Protein AF-A0A161MKL7-F1 (afdb_monomer_lite)

Foldseek 3Di:
DVVVVVVVVVVVVVVVVVVCVVCCPPVVVVVVVVVVPDDPVVVVVVVVVVVVVVVVPDDDPPPPPPPVPPPPVDDPVRVVVVCVVVVVDDDDDDDDPPDDDVVVVVVVVVVVVVVPPPPDD

pLDDT: mean 73.62, std 13.86, range [42.75, 95.56]

Organism: Triatoma infestans (NCBI:txid30076)

Radius of gyration: 34.05 Å; chains: 1; bounding box: 93×32×64 Å

Sequence (121 aa):
HYKAVCRAFVAEALELSTFLEKVGTRQITKVEDDLKTLNFNDWARLWVQVIRELRRGVQLKKVCYTRKPIEYELTPYEILMDDIRSRRYKLNKVMVDGRIPHKLKKMLMQSFWNSSDPGRH

Secondary structure (DSSP, 8-state):
-HHHHHHHHHHHHHHHHHHHHHHIIIIIHHHHHHHHH--HHHHHHHHHHHHHHHHH----------------SS-HHHHHHHHHHTT--------SSSPPPHHHHHHHHHHHHHHH-----

InterPro domains:
  IPR029901 Protein Spire [PTHR21345] (1-106)

Structure (mmCIF, N/CA/C/O backbone):
data_AF-A0A161MKL7-F1
#
_entry.id   AF-A0A161MKL7-F1
#
loop_
_atom_site.group_PDB
_atom_site.id
_atom_site.type_symbol
_atom_site.label_atom_id
_atom_site.label_alt_id
_atom_site.label_comp_id
_atom_site.label_asym_id
_atom_site.label_entity_id
_atom_site.label_seq_id
_atom_site.pdbx_PDB_ins_code
_atom_site.Cartn_x
_atom_site.Cartn_y
_atom_site.Cartn_z
_atom_site.occupancy
_atom_site.B_iso_or_equiv
_atom_site.auth_seq_id
_atom_site.auth_comp_id
_atom_site.auth_asym_id
_atom_site.auth_atom_id
_atom_site.pdbx_PDB_model_num
ATOM 1 N N . HIS A 1 1 ? 14.008 6.886 -15.944 1.00 66.44 1 HIS A N 1
ATOM 2 C CA . HIS A 1 1 ? 12.686 6.283 -15.682 1.00 66.44 1 HIS A CA 1
ATOM 3 C C . HIS A 1 1 ? 12.703 5.371 -14.449 1.00 66.44 1 HIS A C 1
ATOM 5 O O . HIS A 1 1 ? 12.138 5.764 -13.440 1.00 66.44 1 HIS A O 1
ATOM 11 N N . TYR A 1 2 ? 13.444 4.253 -14.454 1.00 77.69 2 TYR A N 1
ATOM 12 C CA . TYR A 1 2 ? 13.552 3.316 -13.315 1.00 77.69 2 TYR A CA 1
ATOM 13 C C . TYR A 1 2 ? 13.802 3.989 -11.949 1.00 77.69 2 TYR A C 1
ATOM 15 O O . TYR A 1 2 ? 13.037 3.812 -11.010 1.00 77.69 2 TYR A O 1
ATOM 23 N N . LYS A 1 3 ? 14.798 4.882 -1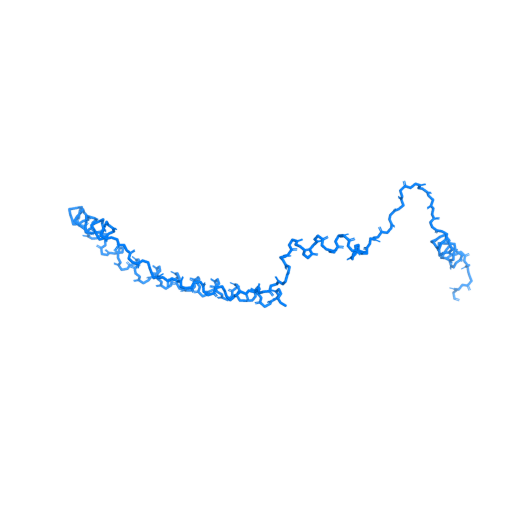1.864 1.00 75.50 3 LYS A N 1
ATOM 24 C CA . LYS A 1 3 ? 15.117 5.632 -10.632 1.00 75.50 3 LYS A CA 1
ATOM 25 C C . LYS A 1 3 ? 13.961 6.505 -10.113 1.00 75.50 3 LYS A C 1
ATOM 27 O O . LYS A 1 3 ? 13.877 6.746 -8.915 1.00 75.50 3 LYS A O 1
ATOM 32 N N . ALA A 1 4 ? 13.101 7.011 -10.998 1.00 75.38 4 ALA A N 1
ATOM 33 C CA . ALA A 1 4 ? 11.931 7.800 -10.611 1.00 75.38 4 ALA A CA 1
ATOM 34 C C . ALA A 1 4 ? 10.819 6.897 -10.059 1.00 75.38 4 ALA A C 1
ATOM 36 O O . ALA A 1 4 ? 10.237 7.222 -9.032 1.00 75.38 4 ALA A O 1
ATOM 37 N N . VAL A 1 5 ? 10.610 5.732 -10.680 1.00 89.06 5 VAL A N 1
ATOM 38 C CA . VAL A 1 5 ? 9.664 4.708 -10.210 1.00 89.06 5 VAL A CA 1
ATOM 39 C C . VAL A 1 5 ? 10.067 4.184 -8.831 1.00 89.06 5 VAL A C 1
ATOM 41 O O . VAL A 1 5 ? 9.240 4.168 -7.929 1.00 89.06 5 VAL A O 1
ATOM 44 N N . CYS A 1 6 ? 11.345 3.849 -8.617 1.00 89.50 6 CYS A N 1
ATOM 45 C CA . CYS A 1 6 ? 11.822 3.405 -7.303 1.00 89.50 6 CYS A CA 1
ATOM 46 C C . CYS A 1 6 ? 11.634 4.478 -6.221 1.00 89.50 6 CYS A C 1
ATOM 48 O O . CYS A 1 6 ? 11.289 4.153 -5.092 1.00 89.50 6 CYS A O 1
ATOM 50 N N . ARG A 1 7 ? 11.841 5.759 -6.555 1.00 89.88 7 ARG A N 1
ATOM 51 C CA . ARG A 1 7 ? 11.618 6.863 -5.610 1.00 89.88 7 ARG A CA 1
ATOM 52 C C . ARG A 1 7 ? 10.144 7.039 -5.263 1.00 89.88 7 ARG A C 1
ATOM 54 O O . ARG A 1 7 ? 9.844 7.214 -4.090 1.00 89.88 7 ARG A O 1
ATOM 61 N N . ALA A 1 8 ? 9.256 6.972 -6.254 1.00 91.44 8 ALA A N 1
ATOM 62 C CA . ALA A 1 8 ? 7.815 7.035 -6.026 1.00 91.44 8 ALA A CA 1
ATOM 63 C C . ALA A 1 8 ? 7.340 5.859 -5.158 1.00 91.44 8 ALA A C 1
ATOM 65 O O . ALA A 1 8 ? 6.674 6.076 -4.156 1.00 91.44 8 ALA A O 1
ATOM 66 N N . PHE A 1 9 ? 7.784 4.638 -5.468 1.00 86.81 9 PHE A N 1
ATOM 67 C CA . PHE A 1 9 ? 7.436 3.440 -4.703 1.00 86.81 9 PHE A CA 1
ATOM 68 C C . PHE A 1 9 ? 7.899 3.509 -3.240 1.00 86.81 9 PHE A C 1
ATOM 70 O O . PHE A 1 9 ? 7.138 3.191 -2.332 1.00 86.81 9 PHE A O 1
ATOM 77 N N . VAL A 1 10 ? 9.134 3.963 -2.990 1.00 94.44 10 VAL A N 1
ATOM 78 C CA . VAL A 1 10 ? 9.642 4.141 -1.618 1.00 94.44 10 VAL A CA 1
ATOM 79 C C . VAL A 1 10 ? 8.870 5.238 -0.880 1.00 94.44 10 VAL A C 1
ATOM 81 O O . VAL A 1 10 ? 8.566 5.068 0.297 1.00 94.44 10 VAL A O 1
ATOM 84 N N . ALA A 1 11 ? 8.523 6.340 -1.553 1.00 94.12 11 ALA A N 1
ATOM 85 C CA . ALA A 1 11 ? 7.724 7.408 -0.955 1.00 94.12 11 ALA A CA 1
ATOM 86 C C . ALA A 1 11 ? 6.319 6.921 -0.562 1.00 94.12 11 ALA A C 1
ATOM 88 O O . ALA A 1 11 ? 5.896 7.153 0.568 1.00 94.12 11 ALA A O 1
ATOM 89 N N . GLU A 1 12 ? 5.641 6.181 -1.443 1.00 88.31 12 GLU A N 1
ATOM 90 C CA . GLU A 1 12 ? 4.334 5.576 -1.157 1.00 88.31 12 GLU A CA 1
ATOM 91 C C . GLU A 1 12 ? 4.412 4.555 -0.009 1.00 88.31 12 GLU A C 1
ATOM 93 O O . GLU A 1 12 ? 3.553 4.545 0.872 1.00 88.31 12 GLU A O 1
ATOM 98 N N . ALA A 1 13 ? 5.462 3.727 0.041 1.00 92.94 13 ALA A N 1
ATOM 99 C CA . ALA A 1 13 ? 5.659 2.762 1.123 1.00 92.94 13 ALA A CA 1
ATOM 100 C C . ALA A 1 13 ? 5.856 3.437 2.495 1.00 92.94 13 ALA A C 1
ATOM 102 O O . ALA A 1 13 ? 5.314 2.965 3.495 1.00 92.94 13 ALA A O 1
ATOM 103 N N . LEU A 1 14 ? 6.591 4.554 2.544 1.00 92.81 14 LEU A N 1
ATOM 104 C CA . LEU A 1 14 ? 6.778 5.349 3.765 1.00 92.81 14 LEU A CA 1
ATOM 105 C C . LEU A 1 14 ? 5.492 6.077 4.183 1.00 92.81 14 LEU A C 1
ATOM 107 O O . LEU A 1 14 ? 5.166 6.165 5.368 1.00 92.81 14 LEU A O 1
ATOM 111 N N . GLU A 1 15 ? 4.727 6.592 3.224 1.00 92.00 15 GLU A N 1
ATOM 112 C CA . GLU A 1 15 ? 3.434 7.210 3.513 1.00 92.00 15 GLU A CA 1
ATOM 113 C C . GLU A 1 15 ? 2.457 6.183 4.105 1.00 92.00 15 GLU A C 1
ATOM 115 O O . GLU A 1 15 ? 1.833 6.437 5.137 1.00 92.00 15 GLU A O 1
ATOM 120 N N . LEU A 1 16 ? 2.403 4.977 3.534 1.00 91.12 16 LEU A N 1
ATOM 121 C CA . LEU A 1 16 ? 1.610 3.874 4.071 1.00 91.12 16 LEU A CA 1
ATOM 122 C C . LEU A 1 16 ? 2.075 3.438 5.464 1.00 91.12 16 LEU A C 1
ATOM 124 O O . LEU A 1 16 ? 1.233 3.217 6.333 1.00 91.12 16 LEU A O 1
ATOM 128 N N . SER A 1 17 ? 3.385 3.339 5.715 1.00 89.88 17 SER A N 1
ATOM 129 C CA . SER A 1 17 ? 3.888 2.931 7.032 1.00 89.88 17 SER A CA 1
ATOM 130 C C . SER A 1 17 ? 3.520 3.946 8.115 1.00 89.88 17 SER A C 1
ATOM 132 O O . SER A 1 17 ? 3.026 3.568 9.174 1.00 89.88 17 SER A O 1
ATOM 134 N N . THR A 1 18 ? 3.681 5.241 7.829 1.00 88.62 18 THR A N 1
ATOM 135 C CA . THR A 1 18 ? 3.305 6.313 8.766 1.00 88.62 18 THR A CA 1
ATOM 136 C C . THR A 1 18 ? 1.791 6.408 8.964 1.00 88.62 18 THR A C 1
ATOM 138 O O . THR A 1 18 ? 1.322 6.739 10.055 1.00 88.62 18 THR A O 1
ATOM 141 N N . PHE A 1 19 ? 0.999 6.097 7.935 1.00 87.25 19 PHE A N 1
ATOM 142 C CA . PHE A 1 19 ? -0.451 5.985 8.057 1.00 87.25 19 PHE A CA 1
ATOM 143 C C . PHE A 1 19 ? -0.854 4.820 8.970 1.00 87.25 19 PHE A C 1
ATOM 145 O O . PHE A 1 19 ? -1.647 5.015 9.893 1.00 87.25 19 PHE A O 1
ATOM 152 N N . LEU A 1 20 ? -0.276 3.634 8.763 1.00 82.88 20 LEU A N 1
ATOM 153 C CA . LEU A 1 20 ? -0.538 2.452 9.587 1.00 82.88 20 LEU A CA 1
ATOM 154 C C . LEU A 1 20 ? -0.132 2.667 11.044 1.00 82.88 20 LEU A C 1
ATOM 156 O O . LEU A 1 20 ? -0.872 2.274 11.940 1.00 82.88 20 LEU A O 1
ATOM 160 N N . GLU A 1 21 ? 0.985 3.346 11.295 1.00 84.00 21 GLU A N 1
ATOM 161 C CA . GLU A 1 21 ? 1.409 3.711 12.646 1.00 84.00 21 GLU A CA 1
ATOM 162 C C . GLU A 1 21 ? 0.382 4.625 13.334 1.00 84.00 21 GLU A C 1
ATOM 164 O O . GLU A 1 21 ? -0.001 4.386 14.479 1.00 84.00 21 GLU A O 1
ATOM 169 N N . LYS A 1 22 ? -0.145 5.634 12.627 1.00 78.56 22 LYS A N 1
ATOM 170 C CA . LYS A 1 22 ? -1.176 6.546 13.159 1.00 78.56 22 LYS A CA 1
ATOM 171 C C . LYS A 1 22 ? -2.508 5.846 13.438 1.00 78.56 22 LYS A C 1
ATOM 173 O O . LYS A 1 22 ? -3.148 6.157 14.443 1.00 78.56 22 LYS A O 1
ATOM 178 N N . VAL A 1 23 ? -2.933 4.931 12.566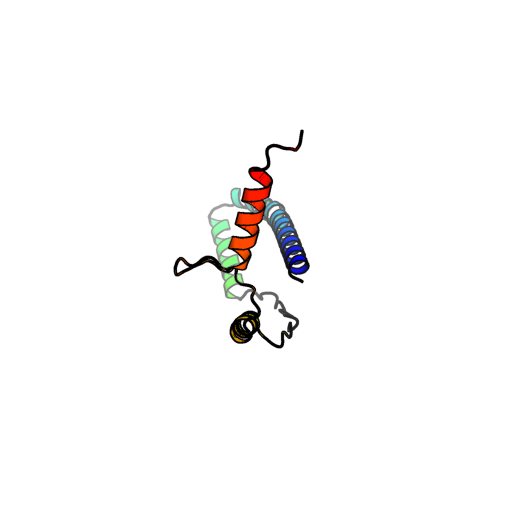 1.00 76.62 23 VAL A N 1
ATOM 179 C CA . VAL A 1 23 ? -4.172 4.150 12.742 1.00 76.62 23 VAL A CA 1
ATOM 180 C C . VAL A 1 23 ? -4.003 3.125 13.865 1.00 76.62 23 VAL A C 1
ATOM 182 O O . VAL A 1 23 ? -4.849 3.033 14.756 1.00 76.62 23 VAL A O 1
ATOM 185 N N . GLY A 1 24 ? -2.876 2.413 13.876 1.00 68.19 24 GLY A N 1
ATOM 186 C CA . GLY A 1 24 ? -2.559 1.400 14.875 1.00 68.19 24 GLY A CA 1
ATOM 187 C C . GLY A 1 24 ? -2.445 1.976 16.284 1.00 68.19 24 GLY A C 1
ATOM 188 O O . GLY A 1 24 ? -3.010 1.434 17.223 1.00 68.19 24 GLY A O 1
ATOM 189 N N . THR A 1 25 ? -1.791 3.125 16.449 1.00 61.06 25 THR A N 1
ATOM 190 C CA . THR A 1 25 ? -1.561 3.697 17.786 1.00 61.06 25 THR A CA 1
ATOM 191 C C . THR A 1 25 ? -2.760 4.440 18.369 1.00 61.06 25 THR A C 1
ATOM 193 O O . THR A 1 25 ? -2.876 4.493 19.589 1.00 61.06 25 THR A O 1
ATOM 196 N N . ARG A 1 26 ? -3.656 5.025 17.558 1.00 59.69 26 ARG A N 1
ATOM 197 C CA . ARG A 1 26 ? -4.756 5.874 18.070 1.00 59.69 26 ARG A CA 1
ATOM 198 C C . ARG A 1 26 ? -6.111 5.186 18.159 1.00 59.69 26 ARG A C 1
ATOM 200 O O . ARG A 1 26 ? -6.878 5.522 19.058 1.00 59.69 26 ARG A O 1
ATOM 207 N N . GLN A 1 27 ? -6.434 4.287 17.227 1.00 58.41 27 GLN A N 1
ATOM 208 C CA . GLN A 1 27 ? -7.699 3.549 17.277 1.00 58.41 27 GLN A CA 1
ATOM 209 C C . GLN A 1 27 ? -7.581 2.273 18.113 1.00 58.41 27 GLN A C 1
ATOM 211 O O . GLN A 1 27 ? -8.492 1.996 18.882 1.00 58.41 27 GLN A O 1
ATOM 216 N N . ILE A 1 28 ? -6.479 1.522 18.006 1.00 57.91 28 ILE A N 1
ATOM 217 C CA . ILE A 1 28 ? -6.372 0.213 18.672 1.00 57.91 28 ILE A CA 1
ATOM 218 C C . ILE A 1 28 ? -6.181 0.377 20.179 1.00 57.91 28 ILE A C 1
ATOM 220 O O . ILE A 1 28 ? -6.881 -0.274 20.935 1.00 57.91 28 ILE A O 1
ATOM 224 N N . THR A 1 29 ? -5.332 1.302 20.632 1.00 57.97 29 THR A N 1
ATOM 225 C CA . THR A 1 29 ? -5.060 1.497 22.071 1.00 57.97 29 THR A CA 1
ATOM 226 C C . THR A 1 29 ? -6.302 1.895 22.874 1.00 57.97 29 THR A C 1
ATOM 228 O O . THR A 1 29 ? -6.559 1.319 23.924 1.00 57.97 29 THR A O 1
ATOM 231 N N . LYS A 1 30 ? -7.121 2.822 22.359 1.00 58.72 30 LYS A N 1
ATOM 232 C CA . LYS A 1 30 ? -8.389 3.217 23.002 1.00 58.72 30 LYS A CA 1
ATOM 233 C C . LYS A 1 30 ? -9.420 2.094 22.996 1.00 58.72 30 LYS A C 1
ATOM 235 O O . LYS A 1 30 ? -10.076 1.857 23.999 1.00 58.72 30 LYS A O 1
ATOM 240 N N . VAL A 1 31 ? -9.547 1.401 21.865 1.00 60.50 31 VAL A N 1
ATOM 241 C CA . VAL A 1 31 ? -10.465 0.267 21.732 1.00 60.50 31 VAL A CA 1
ATOM 242 C C . VAL A 1 31 ? -10.036 -0.882 22.642 1.00 60.50 31 VAL A C 1
ATOM 244 O O . VAL A 1 31 ? -10.888 -1.559 23.193 1.00 60.50 31 VAL A O 1
ATOM 247 N N . GLU A 1 32 ? -8.740 -1.092 22.840 1.00 60.38 32 GLU A N 1
ATOM 248 C CA . GLU A 1 32 ? -8.207 -2.200 23.622 1.00 60.38 32 GLU A CA 1
ATOM 249 C C . GLU A 1 32 ? -8.361 -2.005 25.136 1.00 60.38 32 GLU A C 1
ATOM 251 O O . GLU A 1 32 ? -8.683 -2.969 25.829 1.00 60.38 32 GLU A O 1
ATOM 256 N N . ASP A 1 33 ? -8.217 -0.784 25.654 1.00 62.53 33 ASP A N 1
ATOM 257 C CA . ASP A 1 33 ? -8.506 -0.492 27.066 1.00 62.53 33 ASP A CA 1
ATOM 258 C C . ASP A 1 33 ? -10.013 -0.543 27.369 1.00 62.53 33 ASP A C 1
ATOM 260 O O . ASP A 1 33 ? -10.421 -1.153 28.361 1.00 62.53 33 ASP A O 1
ATOM 264 N N . ASP A 1 34 ? -10.856 -0.018 26.473 1.00 62.12 34 ASP A N 1
ATOM 265 C CA . ASP A 1 34 ? -12.312 -0.137 26.599 1.00 62.12 34 ASP A CA 1
ATOM 266 C C . ASP A 1 34 ? -12.759 -1.611 26.480 1.00 62.12 34 ASP A C 1
ATOM 268 O O . ASP A 1 34 ? -13.573 -2.085 27.270 1.00 62.12 34 ASP A O 1
ATOM 272 N N . LEU A 1 35 ? -12.172 -2.396 25.567 1.00 61.78 35 LEU A N 1
ATOM 273 C CA . LEU A 1 35 ? -12.486 -3.822 25.393 1.00 61.78 35 LEU A CA 1
ATOM 274 C C . LEU A 1 35 ? -12.060 -4.696 26.579 1.00 61.78 35 LEU A C 1
ATOM 276 O O . LEU A 1 35 ? -12.735 -5.689 26.863 1.00 61.78 35 LEU A O 1
ATOM 280 N N . LYS A 1 36 ? -10.971 -4.349 27.278 1.00 65.88 36 LYS A N 1
ATOM 281 C CA . LYS A 1 36 ? -10.503 -5.073 28.476 1.00 65.88 36 LYS A CA 1
ATOM 282 C C . LYS A 1 36 ? -11.445 -4.926 29.671 1.00 65.88 36 LYS A C 1
ATOM 284 O O . LYS A 1 36 ? -11.429 -5.782 30.552 1.00 65.88 36 LYS A O 1
ATOM 289 N N . THR A 1 37 ? -12.258 -3.870 29.708 1.00 67.06 37 THR A N 1
ATOM 290 C CA . THR A 1 37 ? -13.228 -3.619 30.790 1.00 67.06 37 THR A CA 1
ATOM 291 C C . THR A 1 37 ? -14.636 -4.140 30.482 1.00 67.06 37 THR A C 1
ATOM 293 O O . THR A 1 37 ? -15.497 -4.141 31.363 1.00 67.06 37 THR A O 1
ATOM 296 N N . LEU A 1 38 ? -14.880 -4.631 29.259 1.00 65.88 38 LEU A N 1
ATOM 297 C CA . LEU A 1 38 ? -16.191 -5.115 28.831 1.00 65.88 38 LEU A CA 1
ATOM 298 C C . LEU A 1 38 ? -16.488 -6.548 29.305 1.00 65.88 38 LEU A C 1
ATOM 300 O O . LEU A 1 38 ? -15.694 -7.471 29.125 1.00 65.88 38 LEU A O 1
ATOM 304 N N . ASN A 1 39 ? -17.701 -6.761 29.819 1.00 72.75 39 ASN A N 1
ATOM 305 C CA . ASN A 1 39 ? -18.220 -8.086 30.155 1.00 72.75 39 ASN A CA 1
ATOM 306 C C . ASN A 1 39 ? -18.444 -8.925 28.873 1.00 72.75 39 ASN A C 1
ATOM 308 O O . ASN A 1 39 ? -18.779 -8.391 27.814 1.00 72.75 39 ASN A O 1
ATOM 312 N N . PHE A 1 40 ? -18.315 -10.254 28.957 1.00 73.62 40 PHE A N 1
ATOM 313 C CA . PHE A 1 40 ? -18.458 -11.190 27.827 1.00 73.62 40 PHE A CA 1
ATOM 314 C C . PHE A 1 40 ? -19.778 -11.011 27.050 1.00 73.62 40 PHE A C 1
ATOM 316 O O . PHE A 1 40 ? -19.831 -11.167 25.830 1.00 73.62 40 PHE A O 1
ATOM 323 N N . ASN A 1 41 ? -20.848 -10.634 27.753 1.00 70.50 41 ASN A N 1
ATOM 324 C CA . ASN A 1 41 ? -22.167 -10.413 27.161 1.00 70.50 41 ASN A CA 1
ATOM 325 C C . ASN A 1 41 ? -22.216 -9.151 26.271 1.00 70.50 41 ASN A C 1
ATOM 327 O O . ASN A 1 41 ? -22.867 -9.142 25.224 1.00 70.50 41 ASN A O 1
ATOM 331 N N . ASP A 1 42 ? -21.476 -8.107 26.642 1.00 80.94 42 ASP A N 1
ATOM 332 C CA . ASP A 1 42 ? -21.378 -6.867 25.867 1.00 80.94 42 ASP A CA 1
ATOM 333 C C . ASP A 1 42 ? -20.476 -7.058 24.643 1.00 80.94 42 ASP A C 1
ATOM 335 O O . ASP A 1 42 ? -20.795 -6.596 23.546 1.00 80.94 42 ASP A O 1
ATOM 339 N N . TRP A 1 43 ? -19.420 -7.861 24.792 1.00 84.38 43 TRP 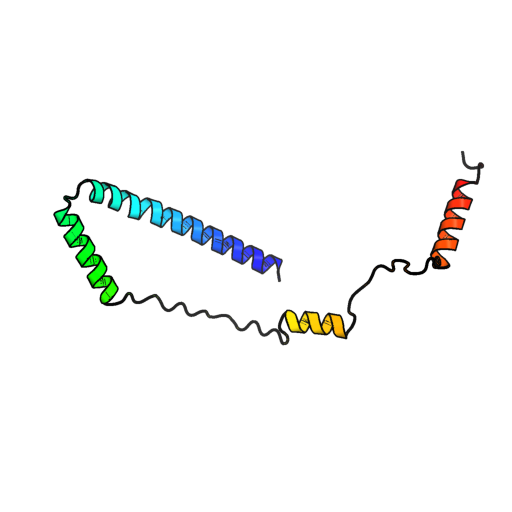A N 1
ATOM 340 C CA . TRP A 1 43 ? -18.589 -8.329 23.682 1.00 84.38 43 TRP A CA 1
ATOM 341 C C . TRP A 1 43 ? -19.397 -9.078 22.619 1.00 84.38 43 TRP A C 1
ATOM 343 O O . TRP A 1 43 ? -19.278 -8.789 21.426 1.00 84.38 43 TRP A O 1
ATOM 353 N N . ALA A 1 44 ? -20.263 -10.007 23.034 1.00 82.81 44 ALA A N 1
ATOM 354 C CA . ALA A 1 44 ? -21.121 -10.748 22.114 1.00 82.81 44 ALA A CA 1
ATOM 355 C C . ALA A 1 44 ? -22.075 -9.815 21.343 1.00 82.81 44 ALA A C 1
ATOM 357 O O . ALA A 1 44 ? -22.279 -9.984 20.138 1.00 82.81 44 ALA A O 1
ATOM 358 N N . ARG A 1 45 ? -22.620 -8.788 22.009 1.00 85.00 45 ARG A N 1
ATOM 359 C CA . ARG A 1 45 ? -23.496 -7.782 21.383 1.00 85.00 45 ARG A CA 1
ATOM 360 C C . ARG A 1 45 ? -22.758 -6.926 20.356 1.00 85.00 45 ARG A C 1
ATOM 362 O O . ARG A 1 45 ? -23.267 -6.755 19.245 1.00 85.00 45 ARG A O 1
ATOM 369 N N . LEU A 1 46 ? -21.562 -6.442 20.693 1.00 86.12 46 LEU A N 1
ATOM 370 C CA . LEU A 1 46 ? -20.715 -5.681 19.771 1.00 86.12 46 LEU A CA 1
ATOM 371 C C . LEU A 1 46 ? -20.303 -6.524 18.562 1.00 86.12 46 LEU A C 1
ATOM 373 O O . LEU A 1 46 ? -20.405 -6.063 17.426 1.00 86.12 46 LEU A O 1
ATOM 377 N N . TRP A 1 47 ? -19.914 -7.782 18.778 1.00 87.06 47 TRP A N 1
ATOM 378 C CA . TRP A 1 47 ? -19.528 -8.678 17.690 1.00 87.06 47 TRP A CA 1
ATOM 379 C C . TRP A 1 47 ? -20.684 -8.933 16.717 1.00 87.06 47 TRP A C 1
ATOM 381 O O . TRP A 1 47 ? -20.519 -8.832 15.502 1.00 87.06 47 TRP A O 1
ATOM 391 N N . VAL A 1 48 ? -21.895 -9.169 17.230 1.00 91.62 48 VAL A N 1
ATOM 392 C CA . VAL A 1 48 ? -23.100 -9.309 16.396 1.00 91.62 48 VAL A CA 1
ATOM 393 C C . VAL A 1 48 ? -23.389 -8.030 15.603 1.00 91.62 48 VAL A C 1
ATOM 395 O O . VAL A 1 48 ? -23.828 -8.113 14.454 1.00 91.62 48 VAL A O 1
ATOM 398 N N . GLN A 1 49 ? -23.135 -6.852 16.177 1.00 87.56 49 GLN A N 1
ATOM 399 C CA . GLN A 1 49 ? -23.292 -5.575 15.481 1.00 87.56 49 GLN A CA 1
ATOM 400 C C . GLN A 1 49 ? -22.282 -5.421 14.338 1.00 87.56 49 GLN A C 1
ATOM 402 O O . GLN A 1 49 ? -22.691 -5.109 13.222 1.00 87.56 49 GLN A O 1
ATOM 407 N N . VAL A 1 50 ? -21.004 -5.725 14.574 1.00 89.56 50 VAL A N 1
ATOM 408 C CA . VAL A 1 50 ? -19.962 -5.709 13.534 1.00 89.56 50 VAL A CA 1
ATOM 409 C C . VAL A 1 50 ? -20.313 -6.668 12.396 1.00 89.56 50 VAL A C 1
ATOM 411 O O . VAL A 1 50 ? -20.328 -6.274 11.232 1.00 89.56 50 VAL A O 1
ATOM 414 N N . ILE A 1 51 ? -20.675 -7.913 12.716 1.00 92.56 51 ILE A N 1
ATOM 415 C CA . ILE A 1 51 ? -21.048 -8.920 11.713 1.00 92.56 51 ILE A CA 1
ATOM 416 C C . ILE A 1 51 ? -22.286 -8.490 10.915 1.00 92.56 51 ILE A C 1
ATOM 418 O O . ILE A 1 51 ? -22.355 -8.732 9.708 1.00 92.56 51 ILE A O 1
ATOM 422 N N . ARG A 1 52 ? -23.264 -7.840 11.557 1.00 91.88 52 ARG A N 1
ATOM 423 C CA . ARG A 1 52 ? -24.456 -7.317 10.878 1.00 91.88 52 ARG A CA 1
ATOM 424 C C . ARG A 1 52 ? -24.089 -6.246 9.853 1.00 91.88 52 ARG A C 1
ATOM 426 O O . ARG A 1 52 ? -24.567 -6.322 8.725 1.00 91.88 52 ARG A O 1
ATOM 433 N N . GLU A 1 53 ? -23.236 -5.296 10.216 1.00 85.75 53 GLU A N 1
ATOM 434 C CA . GLU A 1 53 ? -22.812 -4.228 9.305 1.00 85.75 53 GLU A CA 1
ATOM 435 C C . GLU A 1 53 ? -21.922 -4.757 8.170 1.00 85.75 53 GLU A C 1
ATOM 437 O O . GLU A 1 53 ? -22.095 -4.365 7.019 1.00 85.75 53 GLU A O 1
ATOM 442 N N . LEU A 1 54 ? -21.062 -5.746 8.438 1.00 86.06 54 LEU A N 1
ATOM 443 C CA . LEU A 1 54 ? -20.292 -6.419 7.386 1.00 86.06 54 LEU A CA 1
ATOM 444 C C . LEU A 1 54 ? -21.193 -7.160 6.387 1.00 86.06 54 LEU A C 1
ATOM 446 O O . LEU A 1 54 ? -20.962 -7.076 5.181 1.00 86.06 54 LEU A O 1
ATOM 450 N N . ARG A 1 55 ? -22.249 -7.841 6.857 1.00 88.56 55 ARG A N 1
ATOM 451 C CA . ARG A 1 55 ? -23.231 -8.509 5.977 1.00 88.56 55 ARG A CA 1
ATOM 452 C C . ARG A 1 55 ? -24.067 -7.534 5.15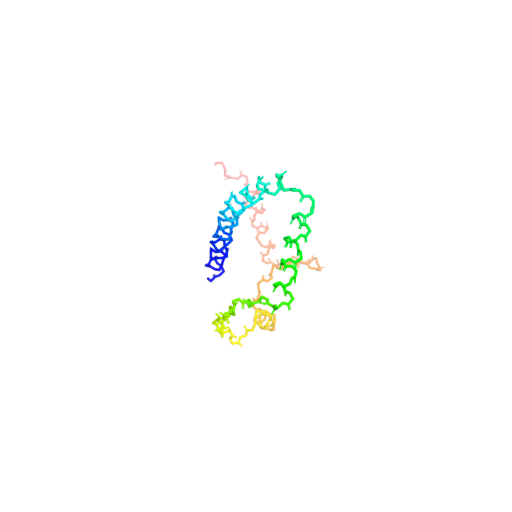5 1.00 88.56 55 ARG A C 1
ATOM 454 O O . ARG A 1 55 ? -24.491 -7.893 4.062 1.00 88.56 55 ARG A O 1
ATOM 461 N N . ARG A 1 56 ? -24.308 -6.321 5.664 1.00 88.00 56 ARG A N 1
ATOM 462 C CA . ARG A 1 56 ? -24.960 -5.240 4.902 1.00 88.00 56 ARG A CA 1
ATOM 463 C C . ARG A 1 56 ? -24.092 -4.734 3.747 1.00 88.00 56 ARG A C 1
ATOM 465 O O . ARG A 1 56 ? -24.620 -4.117 2.827 1.00 88.00 56 ARG A O 1
ATOM 472 N N . GLY A 1 57 ? -22.802 -5.064 3.770 1.00 81.44 57 GLY A N 1
ATOM 473 C CA . GLY A 1 57 ? -21.837 -4.749 2.732 1.00 81.44 57 GLY A CA 1
ATOM 474 C C . GLY A 1 57 ? -21.061 -3.482 3.064 1.00 81.44 57 GLY A C 1
ATOM 475 O O . GLY A 1 57 ? -21.631 -2.420 3.306 1.00 81.44 57 GLY A O 1
ATOM 476 N N . VAL A 1 58 ? -19.733 -3.584 3.032 1.00 76.50 58 VAL A N 1
ATOM 477 C CA . VAL A 1 58 ? -18.847 -2.422 3.123 1.00 76.50 58 VAL A CA 1
ATOM 478 C C . VAL A 1 58 ? -18.633 -1.889 1.714 1.00 76.50 58 VAL A C 1
ATOM 480 O O . VAL A 1 58 ? -18.096 -2.583 0.851 1.00 76.50 58 VAL A O 1
ATOM 483 N N . GLN A 1 59 ? -19.048 -0.648 1.476 1.00 69.31 59 GLN A N 1
ATOM 484 C CA . GLN A 1 59 ? -18.734 0.057 0.239 1.00 69.31 59 GLN A CA 1
ATOM 485 C C . GLN A 1 59 ? -17.239 0.383 0.248 1.00 69.31 59 GLN A C 1
ATOM 487 O O . GLN A 1 59 ? -16.800 1.364 0.848 1.00 69.31 59 GLN A O 1
ATOM 492 N N . LEU A 1 60 ? -16.432 -0.469 -0.383 1.00 72.25 60 LEU A N 1
ATOM 493 C CA . LEU A 1 60 ? -15.031 -0.153 -0.617 1.00 72.25 60 LEU A CA 1
ATOM 494 C C . LEU A 1 60 ? -14.975 1.089 -1.506 1.00 72.25 60 LEU A C 1
ATOM 496 O O . LEU A 1 60 ? -15.637 1.151 -2.544 1.00 72.25 60 LEU A O 1
ATOM 500 N N . LYS A 1 61 ? -14.184 2.089 -1.101 1.00 72.38 61 LYS A N 1
ATOM 501 C CA . LYS A 1 61 ? -13.937 3.266 -1.934 1.00 72.38 61 LYS A CA 1
ATOM 502 C C . LYS A 1 61 ? -13.453 2.766 -3.291 1.00 72.38 61 LYS A C 1
ATOM 504 O O . LYS A 1 61 ? -12.418 2.106 -3.364 1.00 72.38 61 LYS A O 1
ATOM 509 N N . LYS A 1 62 ? -14.206 3.064 -4.354 1.00 68.69 62 LYS A N 1
ATOM 510 C CA . LYS A 1 62 ? -13.800 2.746 -5.722 1.00 68.69 62 LYS A CA 1
ATOM 511 C C . LYS A 1 62 ? -12.519 3.521 -6.002 1.00 68.69 62 LYS A C 1
ATOM 513 O O . LYS A 1 62 ? -12.551 4.710 -6.312 1.00 68.69 62 LYS A O 1
ATOM 518 N N . VAL A 1 63 ? -11.382 2.859 -5.828 1.00 69.88 63 VAL A N 1
ATOM 519 C CA . VAL A 1 63 ? -10.103 3.385 -6.275 1.00 69.88 63 VAL A CA 1
ATOM 520 C C . VAL A 1 63 ? -10.177 3.337 -7.792 1.00 69.88 63 VAL A C 1
ATOM 522 O O . VAL A 1 63 ? -10.124 2.268 -8.399 1.00 69.88 63 VAL A O 1
ATOM 525 N N . CYS A 1 64 ? -10.377 4.495 -8.417 1.00 57.84 64 CYS A N 1
ATOM 526 C CA . CYS A 1 64 ? -10.079 4.632 -9.830 1.00 57.84 64 CYS A CA 1
ATOM 527 C C . CYS A 1 64 ? -8.575 4.424 -9.954 1.00 57.84 64 CYS A C 1
ATOM 529 O O . CYS A 1 64 ? -7.800 5.354 -9.741 1.00 57.84 64 CYS A O 1
ATOM 531 N N . TYR A 1 65 ? -8.163 3.199 -10.274 1.00 56.06 65 TYR A N 1
ATOM 532 C CA . TYR A 1 65 ? -6.852 2.959 -10.842 1.00 56.06 65 TYR A CA 1
ATOM 533 C C . TYR A 1 65 ? -6.839 3.684 -12.185 1.00 56.06 65 TYR A C 1
ATOM 535 O O . TYR A 1 65 ? -7.083 3.093 -13.234 1.00 56.06 65 TYR A O 1
ATOM 543 N N . THR A 1 66 ? -6.568 4.988 -12.176 1.00 56.41 66 THR A N 1
ATOM 544 C CA . THR A 1 66 ? -6.021 5.664 -13.342 1.00 56.41 66 THR A CA 1
ATOM 545 C C . THR A 1 66 ? -4.604 5.138 -13.487 1.00 56.41 66 THR A C 1
ATOM 547 O O . THR A 1 66 ? -3.611 5.808 -13.214 1.00 56.41 66 THR A O 1
ATOM 550 N N . ARG A 1 67 ? -4.501 3.880 -13.928 1.00 52.16 67 ARG A N 1
ATOM 551 C CA . ARG A 1 67 ? -3.329 3.426 -14.648 1.00 52.16 67 ARG A CA 1
ATOM 552 C C . ARG A 1 67 ? -3.328 4.328 -15.869 1.00 52.16 67 ARG A C 1
ATOM 554 O O . ARG A 1 67 ? -4.033 4.052 -16.832 1.00 52.16 67 ARG A O 1
ATOM 561 N N . LYS A 1 68 ? -2.651 5.479 -15.777 1.00 55.53 68 LYS A N 1
ATOM 562 C CA . LYS A 1 68 ? -2.285 6.248 -16.962 1.00 55.53 68 LYS A CA 1
ATOM 563 C C . LYS A 1 68 ? -1.732 5.190 -17.909 1.00 55.53 68 LYS A C 1
ATOM 565 O O . LYS A 1 68 ? -0.816 4.486 -17.466 1.00 55.53 68 LYS A O 1
ATOM 570 N N . PRO A 1 69 ? -2.341 4.955 -19.082 1.00 51.06 69 PRO A N 1
ATOM 571 C CA . PRO A 1 69 ? -1.807 3.980 -20.007 1.00 51.06 69 PRO A CA 1
ATOM 572 C C . PRO A 1 69 ? -0.379 4.428 -20.248 1.00 51.06 69 PRO A C 1
ATOM 574 O O . PRO A 1 69 ? -0.146 5.510 -20.783 1.00 51.06 69 PRO A O 1
ATOM 577 N N . ILE A 1 70 ? 0.587 3.681 -19.721 1.00 58.09 70 ILE A N 1
ATOM 578 C CA . ILE A 1 70 ? 1.938 3.872 -20.190 1.00 58.09 70 ILE A CA 1
ATOM 579 C C . ILE A 1 70 ? 1.906 3.129 -21.509 1.00 58.09 70 ILE A C 1
ATOM 581 O O . ILE A 1 70 ? 2.024 1.905 -21.538 1.00 58.09 70 ILE A O 1
ATOM 585 N N . GLU A 1 71 ? 1.567 3.871 -22.558 1.00 58.19 71 GLU A N 1
ATOM 586 C CA . GLU A 1 71 ? 1.725 3.453 -23.939 1.00 58.19 71 GLU A CA 1
ATOM 587 C C . GLU A 1 71 ? 3.219 3.221 -24.140 1.00 58.19 71 GLU A C 1
ATOM 589 O O . GLU A 1 71 ? 3.983 4.110 -24.504 1.00 58.19 71 GLU A O 1
ATOM 594 N N . TYR A 1 72 ? 3.672 2.027 -23.790 1.00 55.88 72 TYR A N 1
ATOM 595 C CA . TYR A 1 72 ? 4.839 1.490 -24.441 1.00 55.88 72 TYR A CA 1
ATOM 596 C C . TYR A 1 72 ? 4.291 0.796 -25.675 1.00 55.88 72 TYR A C 1
ATOM 598 O O . TYR A 1 72 ? 3.507 -0.142 -25.551 1.00 55.88 72 TYR A O 1
ATOM 606 N N . GLU A 1 73 ? 4.695 1.266 -26.851 1.00 66.75 73 GLU A N 1
ATOM 607 C CA . GLU A 1 73 ? 4.416 0.608 -28.133 1.00 66.75 73 GLU A CA 1
ATOM 608 C C . GLU A 1 73 ? 4.776 -0.891 -28.092 1.00 66.75 73 GLU A C 1
ATOM 610 O O . GLU A 1 73 ? 4.228 -1.677 -28.856 1.00 66.75 73 GLU A O 1
ATOM 615 N N . LEU A 1 74 ? 5.663 -1.284 -27.164 1.00 74.56 74 LEU A N 1
ATOM 616 C CA . LEU A 1 74 ? 6.055 -2.654 -26.863 1.00 74.56 74 LEU A CA 1
ATOM 617 C C . LEU A 1 74 ? 6.133 -2.884 -25.344 1.00 74.56 74 LEU A C 1
ATOM 619 O O . LEU A 1 74 ? 6.754 -2.121 -24.602 1.00 74.56 74 LEU A O 1
ATOM 623 N N . THR A 1 75 ? 5.559 -3.983 -24.868 1.00 82.19 75 THR A N 1
ATOM 624 C CA . THR A 1 75 ? 5.760 -4.510 -23.515 1.00 82.19 75 THR A CA 1
ATOM 625 C C . THR A 1 75 ? 7.250 -4.774 -23.243 1.00 82.19 75 THR A C 1
ATOM 627 O O . THR A 1 75 ? 8.016 -5.049 -24.168 1.00 82.19 75 THR A O 1
ATOM 630 N N . PRO A 1 76 ? 7.706 -4.775 -21.974 1.00 83.50 76 PRO A N 1
ATOM 631 C CA . PRO A 1 76 ? 9.098 -5.104 -21.647 1.00 83.50 76 PRO A CA 1
ATOM 632 C C . PRO A 1 76 ? 9.576 -6.451 -22.213 1.00 83.50 76 PRO A C 1
ATOM 634 O O . PRO A 1 76 ? 10.748 -6.595 -22.554 1.00 83.50 76 PRO A O 1
ATOM 637 N N . TYR A 1 77 ? 8.667 -7.424 -22.344 1.00 85.00 77 TYR A N 1
ATOM 638 C CA . TYR A 1 77 ? 8.942 -8.693 -23.015 1.00 85.00 77 TYR A CA 1
ATOM 639 C C . TYR A 1 77 ? 9.212 -8.491 -24.507 1.00 85.00 77 TYR A C 1
ATOM 641 O O . TYR A 1 77 ? 10.200 -8.996 -25.024 1.00 85.00 77 TYR A O 1
ATOM 649 N N . GLU A 1 78 ? 8.376 -7.726 -25.200 1.00 87.88 78 GLU A N 1
ATOM 650 C CA . GLU A 1 78 ? 8.536 -7.462 -26.629 1.00 87.88 78 GLU A CA 1
ATOM 651 C C . GLU A 1 78 ? 9.806 -6.662 -26.933 1.00 87.88 78 GLU A C 1
ATOM 653 O O . GLU A 1 78 ? 10.495 -6.993 -27.895 1.00 87.88 78 GLU A O 1
ATOM 658 N N . ILE A 1 79 ? 10.170 -5.698 -26.079 1.00 86.62 79 ILE A N 1
ATOM 659 C CA . ILE A 1 79 ? 11.453 -4.978 -26.164 1.00 86.62 79 ILE A CA 1
ATOM 660 C C . ILE A 1 79 ? 12.624 -5.962 -26.035 1.00 86.62 79 ILE A C 1
ATOM 662 O O . ILE A 1 79 ? 13.554 -5.928 -26.838 1.00 86.62 79 ILE A O 1
ATOM 666 N N . LEU A 1 80 ? 12.567 -6.880 -25.063 1.00 90.00 80 LEU A N 1
ATOM 667 C CA . LEU A 1 80 ? 13.595 -7.907 -24.878 1.00 90.00 80 LEU A CA 1
ATOM 668 C C . LEU A 1 80 ? 13.681 -8.851 -26.085 1.00 90.00 80 LEU A C 1
ATOM 670 O O . LEU A 1 80 ? 14.772 -9.158 -26.564 1.00 90.00 80 LEU A O 1
ATOM 674 N N . MET A 1 81 ? 12.535 -9.315 -26.582 1.00 95.56 81 MET A N 1
ATOM 675 C CA . MET A 1 81 ? 12.475 -10.187 -27.752 1.00 95.56 81 MET A CA 1
ATOM 676 C C . MET A 1 81 ? 13.010 -9.486 -29.003 1.00 95.56 81 MET A C 1
ATOM 678 O O . MET A 1 81 ? 13.653 -10.136 -29.829 1.00 95.56 81 MET A O 1
ATOM 682 N N . ASP A 1 82 ? 12.782 -8.179 -29.142 1.00 91.94 82 ASP A N 1
ATOM 683 C CA . ASP A 1 82 ? 13.337 -7.375 -30.228 1.00 91.94 82 ASP A CA 1
ATOM 684 C C . ASP A 1 82 ? 14.852 -7.190 -30.108 1.00 91.94 82 ASP A C 1
ATOM 686 O O . ASP A 1 82 ? 15.571 -7.405 -31.082 1.00 91.94 82 ASP A O 1
ATOM 690 N N . ASP A 1 83 ? 15.368 -6.920 -28.908 1.00 93.12 83 ASP A N 1
ATOM 691 C CA . ASP A 1 83 ? 16.809 -6.827 -28.662 1.00 93.12 83 ASP A CA 1
ATOM 692 C C . ASP A 1 83 ? 17.533 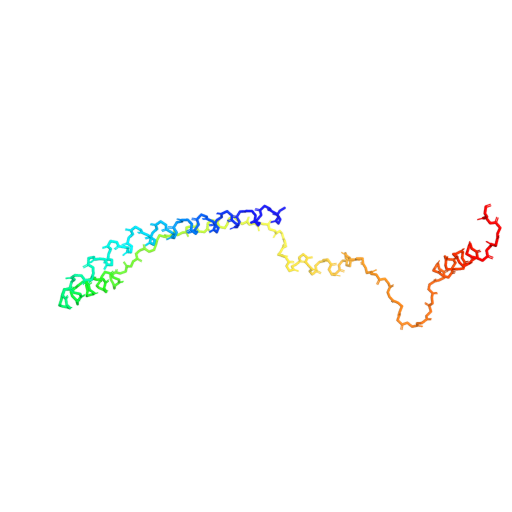-8.158 -28.951 1.00 93.12 83 ASP A C 1
ATOM 694 O O . ASP A 1 83 ? 18.638 -8.153 -29.506 1.00 93.12 83 ASP A O 1
ATOM 698 N N . ILE A 1 84 ? 16.905 -9.303 -28.641 1.00 91.94 84 ILE A N 1
ATOM 699 C CA . ILE A 1 84 ? 17.416 -10.644 -28.982 1.00 91.94 84 ILE A CA 1
ATOM 700 C C . ILE A 1 84 ? 17.405 -10.857 -30.502 1.00 91.94 84 ILE A C 1
ATOM 702 O O . ILE A 1 84 ? 18.434 -11.235 -31.069 1.00 91.94 84 ILE A O 1
ATOM 706 N N . ARG A 1 85 ? 16.270 -10.596 -31.173 1.00 93.50 85 ARG A N 1
ATOM 707 C CA . ARG A 1 85 ? 16.122 -10.749 -32.636 1.00 93.50 85 ARG A CA 1
ATOM 708 C C . ARG A 1 85 ? 17.102 -9.857 -33.402 1.00 93.50 85 ARG A C 1
ATOM 710 O O . ARG A 1 85 ? 17.776 -10.330 -34.314 1.00 93.50 85 ARG A O 1
ATOM 717 N N . SER A 1 86 ? 17.240 -8.607 -32.972 1.00 94.38 86 SER A N 1
ATOM 718 C CA . SER A 1 86 ? 18.131 -7.596 -33.551 1.00 94.38 86 SER A CA 1
ATOM 719 C C . SER A 1 86 ? 19.589 -7.737 -33.100 1.00 94.38 86 SER A C 1
ATOM 721 O O . SER A 1 86 ? 20.443 -6.955 -33.516 1.00 94.38 86 SER A O 1
ATOM 723 N N . ARG A 1 87 ? 19.899 -8.725 -32.247 1.00 89.94 87 ARG A N 1
ATOM 724 C CA . ARG A 1 87 ? 21.230 -8.975 -31.669 1.00 89.94 87 ARG A CA 1
ATOM 725 C C . ARG A 1 87 ? 21.864 -7.721 -31.054 1.00 89.94 87 ARG A C 1
ATOM 727 O O . ARG A 1 87 ? 23.071 -7.500 -31.175 1.00 89.94 87 ARG A O 1
ATOM 734 N N . ARG A 1 88 ? 21.060 -6.901 -30.367 1.00 87.31 88 ARG A N 1
ATOM 735 C CA . ARG A 1 88 ? 21.476 -5.661 -29.685 1.00 87.31 88 ARG A CA 1
ATOM 736 C C . ARG A 1 88 ? 22.208 -5.945 -28.369 1.00 87.31 88 ARG A C 1
ATOM 738 O O . ARG A 1 88 ? 21.903 -5.385 -27.322 1.00 87.31 88 ARG A O 1
ATOM 745 N N . TYR A 1 89 ? 23.208 -6.816 -28.423 1.00 83.56 89 TYR A N 1
ATOM 746 C CA . TYR A 1 89 ? 24.017 -7.207 -27.279 1.00 83.56 89 TYR A CA 1
ATOM 747 C C . TYR A 1 89 ? 25.497 -7.293 -27.666 1.00 83.56 89 TYR A C 1
ATOM 749 O O . TYR A 1 89 ? 25.860 -7.627 -28.794 1.00 83.56 89 TYR A O 1
ATOM 757 N N . LYS A 1 90 ? 26.385 -7.013 -26.709 1.00 85.06 90 LYS A N 1
ATOM 758 C CA . LYS A 1 90 ? 27.836 -7.148 -26.880 1.00 85.06 90 LYS A CA 1
ATOM 759 C C . LYS A 1 90 ? 28.321 -8.334 -26.053 1.00 85.06 90 LYS A C 1
ATOM 761 O O . LYS A 1 90 ? 28.448 -8.224 -24.839 1.00 85.06 90 LYS A O 1
ATOM 766 N N . LEU A 1 91 ? 28.574 -9.470 -26.705 1.00 81.50 91 LEU A N 1
ATOM 767 C CA . LEU A 1 91 ? 29.141 -10.645 -26.034 1.00 81.50 91 LEU A CA 1
ATOM 768 C C . LEU A 1 91 ? 30.653 -10.500 -25.879 1.00 81.50 91 LEU A C 1
ATOM 770 O O . LEU A 1 91 ? 31.358 -10.135 -26.825 1.00 81.50 91 LEU A O 1
ATOM 774 N N . ASN A 1 92 ? 31.159 -10.869 -24.705 1.00 79.25 92 ASN A N 1
ATOM 775 C CA . ASN A 1 92 ? 32.581 -11.114 -24.522 1.00 79.25 92 ASN A CA 1
ATOM 776 C C . ASN A 1 92 ? 32.939 -12.421 -25.236 1.00 79.25 92 ASN A C 1
ATOM 778 O O . ASN A 1 92 ? 32.336 -13.462 -24.984 1.00 79.25 92 ASN A O 1
ATOM 782 N N . LYS A 1 93 ? 33.902 -12.363 -26.159 1.00 73.38 93 LYS A N 1
ATOM 783 C CA . LYS A 1 93 ? 34.359 -13.549 -26.886 1.00 73.38 93 LYS A CA 1
ATOM 784 C C . LYS A 1 93 ? 35.204 -14.406 -25.951 1.00 73.38 93 LYS A C 1
ATOM 786 O O . LYS A 1 93 ? 36.325 -14.027 -25.626 1.00 73.38 93 LYS A O 1
ATOM 791 N N . VAL A 1 94 ? 34.668 -15.552 -25.554 1.00 68.12 94 VAL A N 1
ATOM 792 C CA . VAL A 1 94 ? 35.406 -16.591 -24.830 1.00 68.12 94 VAL A CA 1
ATOM 793 C C . VAL A 1 94 ? 35.754 -17.696 -25.830 1.00 68.12 94 VAL A C 1
ATOM 795 O O . VAL A 1 94 ? 34.948 -18.027 -26.697 1.00 68.12 94 VAL A O 1
ATOM 798 N N . MET A 1 95 ? 36.990 -18.193 -25.787 1.00 69.69 95 MET A N 1
ATOM 799 C CA . MET A 1 95 ? 37.501 -19.187 -26.739 1.00 69.69 95 MET A CA 1
ATOM 800 C C . MET A 1 95 ? 36.864 -20.556 -26.458 1.00 69.69 95 MET A C 1
ATOM 802 O O . MET A 1 95 ? 36.974 -21.025 -25.331 1.00 69.69 95 MET A O 1
ATOM 806 N N . VAL A 1 96 ? 36.241 -21.200 -27.454 1.00 64.69 96 VAL A N 1
ATOM 807 C CA . VAL A 1 96 ? 35.618 -22.534 -27.278 1.00 64.69 96 VAL A CA 1
ATOM 808 C C . VAL A 1 96 ? 36.457 -23.674 -27.888 1.00 64.69 96 VAL A C 1
ATOM 810 O O . VAL A 1 96 ? 36.406 -24.778 -27.371 1.00 64.69 96 VAL A O 1
ATOM 813 N N . ASP A 1 97 ? 37.360 -23.396 -28.844 1.00 61.09 97 ASP A N 1
ATOM 814 C CA . ASP A 1 97 ? 38.153 -24.440 -29.539 1.00 61.09 97 ASP A CA 1
ATOM 815 C C . ASP A 1 97 ? 39.683 -24.232 -29.479 1.00 61.09 97 ASP A C 1
ATOM 817 O O . ASP A 1 97 ? 40.430 -24.586 -30.393 1.00 61.09 97 ASP A O 1
ATOM 821 N N . GLY A 1 98 ? 40.187 -23.595 -28.418 1.00 60.03 98 GLY A N 1
ATOM 822 C CA . GLY A 1 98 ? 41.628 -23.568 -28.115 1.00 60.03 98 GLY A CA 1
ATOM 823 C C . GLY A 1 98 ? 42.550 -22.785 -29.069 1.00 60.03 98 GLY A C 1
ATOM 824 O O . GLY A 1 98 ? 43.766 -22.822 -28.886 1.00 60.03 98 GLY A O 1
ATOM 825 N N . ARG A 1 99 ? 42.044 -22.034 -30.059 1.00 64.19 99 ARG A N 1
ATOM 826 C CA . ARG A 1 99 ? 42.884 -21.150 -30.899 1.00 64.19 99 ARG A CA 1
ATOM 827 C C . ARG A 1 99 ? 42.798 -19.687 -30.463 1.00 64.19 99 ARG A C 1
ATOM 829 O O . ARG A 1 99 ? 41.740 -19.063 -30.513 1.00 64.19 99 ARG A O 1
ATOM 836 N N . ILE A 1 100 ? 43.952 -19.133 -30.085 1.00 58.34 100 ILE A N 1
ATOM 837 C CA . ILE A 1 100 ? 44.127 -17.737 -29.664 1.00 58.34 100 ILE A CA 1
ATOM 838 C C . ILE A 1 100 ? 43.832 -16.796 -30.846 1.00 58.34 100 ILE A C 1
ATOM 840 O O . ILE A 1 100 ? 44.475 -16.923 -31.892 1.00 58.34 100 ILE A O 1
ATOM 844 N N . PRO A 1 101 ? 42.934 -15.801 -30.703 1.00 61.62 101 PRO A N 1
ATOM 845 C CA . PRO A 1 101 ? 42.772 -14.746 -31.697 1.00 61.62 101 PRO A CA 1
ATOM 846 C C . PRO A 1 101 ? 44.112 -14.042 -31.961 1.00 61.62 101 PRO A C 1
ATOM 848 O O . PRO A 1 101 ? 44.727 -13.520 -31.032 1.00 61.62 101 PRO A O 1
ATOM 851 N N . HIS A 1 102 ? 44.562 -13.975 -33.220 1.00 59.19 102 HIS A N 1
ATOM 852 C CA . HIS A 1 102 ? 45.879 -13.430 -33.606 1.00 59.19 102 HIS A CA 1
ATOM 853 C C . HIS A 1 102 ? 46.211 -12.052 -32.996 1.00 59.19 102 HIS A C 1
ATOM 855 O O . HIS A 1 102 ? 47.374 -11.767 -32.705 1.00 59.19 102 HIS A O 1
ATOM 861 N N . LYS A 1 103 ? 45.195 -11.214 -32.742 1.00 59.03 103 LYS A N 1
ATOM 862 C CA . LYS A 1 103 ? 45.355 -9.909 -32.079 1.00 59.03 103 LYS A CA 1
ATOM 863 C C . LYS A 1 103 ? 45.849 -10.027 -30.631 1.00 59.03 103 LYS A C 1
ATOM 865 O O . LYS A 1 103 ? 46.693 -9.234 -30.229 1.00 59.03 103 LYS A O 1
ATOM 870 N N . LEU A 1 104 ? 45.394 -11.034 -29.882 1.00 60.84 104 LEU A N 1
ATOM 871 C CA . LEU A 1 104 ? 45.847 -11.286 -28.511 1.00 60.84 104 LEU A CA 1
ATOM 872 C C . LEU A 1 104 ? 47.268 -11.858 -28.486 1.00 60.84 104 LEU A C 1
ATOM 874 O O . LEU A 1 104 ? 48.050 -11.476 -27.627 1.00 60.84 104 LEU A O 1
ATOM 878 N N . LYS A 1 105 ? 47.654 -12.682 -29.473 1.00 58.66 105 LYS A N 1
ATOM 879 C CA . LYS A 1 105 ? 49.029 -13.204 -29.581 1.00 58.66 105 LYS A CA 1
ATOM 880 C C . LYS A 1 105 ? 50.057 -12.086 -29.786 1.00 58.66 105 LYS A C 1
ATOM 882 O O . LYS A 1 105 ? 51.098 -12.106 -29.140 1.00 58.66 105 LYS A O 1
ATOM 887 N N . LYS A 1 106 ? 49.754 -11.092 -30.633 1.00 63.31 106 LYS A N 1
ATOM 888 C CA . LYS A 1 106 ? 50.635 -9.929 -30.839 1.00 63.31 106 LYS A CA 1
ATOM 889 C C . LYS A 1 106 ? 50.777 -9.099 -29.563 1.00 63.31 106 LYS A C 1
ATOM 891 O O . LYS A 1 106 ? 51.886 -8.707 -29.233 1.00 63.31 106 LYS A O 1
ATOM 896 N N . MET A 1 107 ? 49.683 -8.875 -28.832 1.00 60.44 107 MET A N 1
ATOM 897 C CA . MET A 1 107 ? 49.721 -8.133 -27.566 1.00 60.44 107 MET A CA 1
ATOM 898 C C . MET A 1 107 ? 50.496 -8.882 -26.481 1.00 60.44 107 MET A C 1
ATOM 900 O O . MET A 1 107 ? 51.321 -8.270 -25.818 1.00 60.44 107 MET A O 1
ATOM 904 N N . LEU A 1 108 ? 50.289 -10.196 -26.355 1.00 65.50 108 LEU A N 1
ATOM 905 C CA . LEU A 1 108 ? 51.007 -11.033 -25.393 1.00 65.50 108 LEU A CA 1
ATOM 906 C C . LEU A 1 108 ? 52.499 -11.136 -25.725 1.00 65.50 108 LEU A C 1
ATOM 908 O O . LEU A 1 108 ? 53.326 -11.048 -24.826 1.00 65.50 108 LEU A O 1
ATOM 912 N N . MET A 1 109 ? 52.862 -11.259 -27.006 1.00 63.19 109 MET A N 1
ATOM 913 C CA . MET A 1 109 ? 54.265 -11.220 -27.427 1.00 63.19 109 MET A CA 1
ATOM 914 C C . MET A 1 109 ? 54.889 -9.841 -27.210 1.00 63.19 109 MET A C 1
ATOM 916 O O . MET A 1 109 ? 56.021 -9.776 -26.755 1.00 63.19 109 MET A O 1
ATOM 920 N N . GLN A 1 110 ? 54.161 -8.748 -27.461 1.00 60.41 110 GLN A N 1
ATOM 921 C CA . GLN A 1 110 ? 54.644 -7.390 -27.195 1.00 60.41 110 GLN A CA 1
ATOM 922 C C . GLN A 1 110 ? 54.851 -7.150 -25.692 1.00 60.41 110 GLN A C 1
ATOM 924 O O . GLN A 1 110 ? 55.862 -6.574 -25.306 1.00 60.41 110 GLN A O 1
ATOM 929 N N . SER A 1 111 ? 53.935 -7.618 -24.834 1.00 61.25 111 SER A N 1
ATOM 930 C CA . SER A 1 111 ? 54.092 -7.523 -23.378 1.00 61.25 111 SER A CA 1
ATOM 931 C C . SER A 1 111 ? 55.216 -8.413 -22.851 1.00 61.25 111 SER A C 1
ATOM 933 O O . SER A 1 111 ? 55.908 -8.016 -21.923 1.00 61.25 111 SER A O 1
ATOM 935 N N . PHE A 1 112 ? 55.429 -9.586 -23.454 1.00 63.69 112 PHE A N 1
ATOM 936 C CA . PHE A 1 112 ? 56.531 -10.478 -23.092 1.00 63.69 112 PHE A CA 1
ATOM 937 C C . PHE A 1 112 ? 57.884 -9.877 -23.499 1.00 63.69 112 PHE A C 1
ATOM 939 O O . PHE A 1 112 ? 58.797 -9.833 -22.687 1.00 63.69 112 PHE A O 1
ATOM 946 N N . TRP A 1 113 ? 57.986 -9.316 -24.710 1.00 56.47 113 TRP A N 1
ATOM 947 C CA . TRP A 1 113 ? 59.197 -8.639 -25.188 1.00 56.47 113 TRP A CA 1
ATOM 948 C C . TRP A 1 113 ? 59.537 -7.414 -24.328 1.00 56.47 113 TRP A C 1
ATOM 950 O O . TRP A 1 113 ? 60.671 -7.268 -23.887 1.00 56.47 113 TRP A O 1
ATOM 960 N N . ASN A 1 114 ? 58.539 -6.591 -23.992 1.00 61.12 114 ASN A N 1
ATOM 961 C CA . ASN A 1 114 ? 58.720 -5.430 -23.114 1.00 61.12 114 ASN A CA 1
ATOM 962 C C . ASN A 1 114 ? 59.122 -5.809 -21.676 1.00 61.12 114 ASN A C 1
ATOM 964 O O . ASN A 1 114 ? 59.677 -4.975 -20.971 1.00 61.12 114 ASN A O 1
ATOM 968 N N . SER A 1 115 ? 58.824 -7.034 -21.232 1.00 57.03 115 SER A N 1
ATOM 969 C CA . SER A 1 115 ? 59.174 -7.533 -19.897 1.00 57.03 115 SER A CA 1
ATOM 970 C C . SER A 1 115 ? 60.488 -8.326 -19.868 1.00 57.03 115 SER A C 1
ATOM 972 O O . SER A 1 115 ? 60.952 -8.667 -18.784 1.00 57.03 115 SER A O 1
ATOM 974 N N . SER A 1 116 ? 61.067 -8.650 -21.030 1.00 56.53 116 SER A N 1
ATOM 975 C CA . SER A 1 116 ? 62.344 -9.368 -21.169 1.00 56.53 116 SER A CA 1
ATOM 976 C C . SER A 1 116 ? 63.508 -8.470 -21.599 1.00 56.53 116 SER A C 1
ATOM 978 O O . SER A 1 116 ? 64.615 -8.975 -21.757 1.00 56.53 116 SER A O 1
ATOM 980 N N . ASP A 1 117 ? 63.282 -7.167 -21.781 1.00 52.69 117 ASP A N 1
ATOM 981 C CA . ASP A 1 117 ? 64.340 -6.190 -22.044 1.00 52.69 117 ASP A CA 1
ATOM 982 C C . ASP A 1 117 ? 65.025 -5.794 -20.716 1.00 52.69 117 ASP A C 1
ATOM 984 O O . ASP A 1 117 ? 64.401 -5.116 -19.895 1.00 52.69 117 ASP A O 1
ATOM 988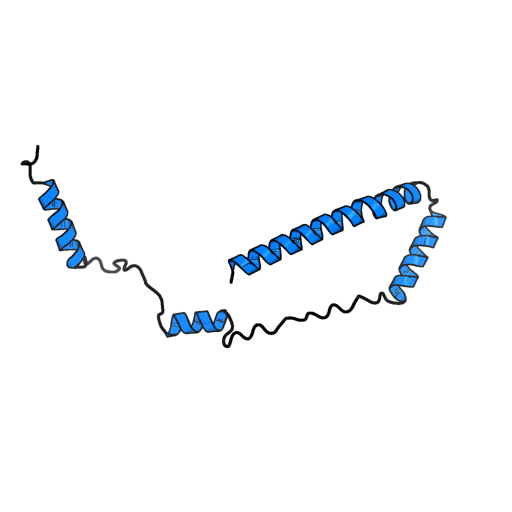 N N . PRO A 1 118 ? 66.282 -6.203 -20.445 1.00 52.91 118 PRO A N 1
ATOM 989 C CA . PRO A 1 118 ? 66.961 -5.922 -19.178 1.00 52.91 118 PRO A CA 1
ATOM 990 C C . PRO A 1 118 ? 67.516 -4.485 -19.095 1.00 52.91 118 PRO A C 1
ATOM 992 O O . PRO A 1 118 ? 68.306 -4.182 -18.205 1.00 52.91 118 PRO A O 1
ATOM 995 N N . GLY A 1 119 ? 67.160 -3.602 -20.034 1.00 56.34 119 GLY A N 1
ATOM 996 C CA . GLY A 1 119 ? 67.836 -2.324 -20.267 1.00 56.34 119 GLY A CA 1
ATOM 997 C C . GLY A 1 119 ? 67.094 -1.054 -19.844 1.00 56.34 119 GLY A C 1
ATOM 998 O O . GLY A 1 119 ? 67.298 -0.022 -20.479 1.00 56.34 119 GLY A O 1
ATOM 999 N N . ARG A 1 120 ? 66.227 -1.074 -18.823 1.00 52.59 120 ARG A N 1
ATOM 1000 C CA . ARG A 1 120 ? 65.625 0.168 -18.293 1.00 52.59 120 ARG A CA 1
ATOM 1001 C C . ARG A 1 120 ? 65.628 0.223 -16.762 1.00 52.59 120 ARG A C 1
ATOM 1003 O O . ARG A 1 120 ? 64.598 0.043 -16.116 1.00 52.59 120 ARG A O 1
ATOM 1010 N N . HIS A 1 121 ? 66.818 0.471 -16.217 1.00 42.75 121 HIS A N 1
ATOM 1011 C CA . HIS A 1 121 ? 66.996 1.252 -14.993 1.00 42.75 121 HIS A CA 1
ATOM 1012 C C . HIS A 1 121 ? 67.214 2.718 -15.369 1.00 42.75 121 HIS A C 1
ATOM 1014 O O . HIS A 1 121 ? 67.872 2.951 -16.408 1.00 42.75 121 HIS A O 1
#